Protein AF-A0A7K2ZEW0-F1 (afdb_monomer_lite)

pLDDT: mean 91.44, std 5.82, range [59.88, 97.88]

Secondary structure (DSSP, 8-state):
-HHHHHHHHHHHHHHHHHHHHHHHHHHHIIIIIS--HHHHHHHHHHHHHHHHHHHHHHHHHHHHHH-HHHHHHHHHHH-

Sequence (79 aa):
MGAALRRIQLGSALSAFGLGFTVPYLYVYVAQVRDLGAGTAGVVLAVFAMAALAVLPFTGRAIDRRGPLPVLVVAAGLA

Structure (mmCIF, N/CA/C/O backbone):
data_AF-A0A7K2ZEW0-F1
#
_entry.id   AF-A0A7K2ZEW0-F1
#
loop_
_atom_site.group_PDB
_atom_site.id
_atom_site.type_symbol
_atom_site.label_atom_id
_atom_site.label_alt_id
_atom_site.label_comp_id
_atom_site.label_asym_id
_atom_site.label_entity_id
_atom_site.label_seq_id
_atom_site.pdbx_PDB_ins_code
_atom_site.Cartn_x
_atom_site.Cartn_y
_atom_site.Cartn_z
_atom_site.occupancy
_atom_site.B_iso_or_equiv
_atom_site.auth_seq_id
_atom_site.auth_comp_id
_atom_site.auth_asym_id
_atom_site.auth_atom_id
_atom_site.pdbx_PDB_model_num
ATOM 1 N N . MET A 1 1 ? 24.642 8.210 -14.259 1.00 59.88 1 MET A N 1
ATOM 2 C CA . MET A 1 1 ? 23.962 7.553 -13.112 1.00 59.88 1 MET A CA 1
ATOM 3 C C . MET A 1 1 ? 23.059 8.492 -12.301 1.00 59.88 1 MET A C 1
ATOM 5 O O . MET A 1 1 ? 21.964 8.069 -11.955 1.00 59.88 1 MET A O 1
ATOM 9 N N . GLY A 1 2 ? 23.421 9.763 -12.059 1.00 77.38 2 GLY A N 1
ATOM 10 C CA . GLY A 1 2 ? 22.608 10.678 -11.231 1.00 77.38 2 GLY A CA 1
ATOM 11 C C . GLY A 1 2 ? 21.177 10.963 -11.724 1.00 77.38 2 GLY A C 1
ATOM 12 O O . GLY A 1 2 ? 20.252 10.996 -10.922 1.00 77.38 2 GLY A O 1
ATOM 13 N N . ALA A 1 3 ? 20.954 11.103 -13.037 1.00 79.38 3 ALA A N 1
ATOM 14 C CA . ALA A 1 3 ? 19.623 11.418 -13.574 1.00 79.38 3 ALA A CA 1
ATOM 15 C C . ALA A 1 3 ? 18.604 10.269 -13.423 1.00 79.38 3 ALA A C 1
ATOM 17 O O . ALA A 1 3 ? 17.433 10.520 -13.148 1.00 79.38 3 ALA A O 1
ATOM 18 N N . ALA A 1 4 ? 19.044 9.015 -13.576 1.00 81.94 4 ALA A N 1
ATOM 19 C CA . ALA A 1 4 ? 18.188 7.838 -13.412 1.00 81.94 4 ALA A CA 1
ATOM 20 C C . ALA A 1 4 ? 17.819 7.615 -11.938 1.00 81.94 4 ALA A C 1
ATOM 22 O O . ALA A 1 4 ? 16.647 7.432 -11.621 1.00 81.94 4 ALA A O 1
ATOM 23 N N . LEU A 1 5 ? 18.798 7.734 -11.034 1.00 87.50 5 LEU A N 1
ATOM 24 C CA . LEU A 1 5 ? 18.563 7.650 -9.593 1.00 87.50 5 LEU A CA 1
ATOM 25 C C . LEU A 1 5 ? 17.603 8.748 -9.111 1.00 87.50 5 LEU A C 1
ATOM 27 O O . LEU A 1 5 ? 16.686 8.466 -8.345 1.00 87.50 5 LEU A O 1
ATOM 31 N N . ARG A 1 6 ? 17.757 9.978 -9.620 1.00 89.44 6 ARG A N 1
ATOM 32 C CA . ARG A 1 6 ? 16.867 11.097 -9.284 1.00 89.44 6 ARG A CA 1
ATOM 33 C C . ARG A 1 6 ? 15.423 10.827 -9.702 1.00 89.44 6 ARG A C 1
ATOM 35 O O . ARG A 1 6 ? 14.518 11.135 -8.942 1.00 89.44 6 ARG A O 1
ATOM 42 N N . ARG A 1 7 ? 15.196 10.221 -10.874 1.00 87.25 7 ARG A N 1
ATOM 43 C CA . ARG A 1 7 ? 13.848 9.824 -11.327 1.00 87.25 7 ARG A CA 1
ATOM 44 C C . ARG A 1 7 ? 13.224 8.770 -10.410 1.00 87.25 7 ARG A C 1
ATOM 46 O O . ARG A 1 7 ? 12.056 8.903 -10.066 1.00 87.25 7 ARG A O 1
ATOM 53 N N . ILE A 1 8 ? 14.003 7.773 -9.985 1.00 88.75 8 ILE A N 1
ATOM 54 C CA . ILE A 1 8 ? 13.535 6.733 -9.055 1.00 88.75 8 ILE A CA 1
ATOM 55 C C . ILE A 1 8 ? 13.174 7.351 -7.703 1.00 88.75 8 ILE A C 1
ATOM 57 O O . ILE A 1 8 ? 12.077 7.123 -7.210 1.00 88.75 8 ILE A O 1
ATOM 61 N N . GLN A 1 9 ? 14.048 8.185 -7.134 1.00 91.88 9 GLN A N 1
ATOM 62 C CA . GLN A 1 9 ? 13.776 8.863 -5.862 1.00 91.88 9 GLN A CA 1
ATOM 63 C C . GLN A 1 9 ? 12.535 9.752 -5.932 1.00 91.88 9 GLN A C 1
ATOM 65 O O . GLN A 1 9 ? 11.753 9.775 -4.989 1.00 91.88 9 GLN A O 1
ATOM 70 N N . LEU A 1 10 ? 12.332 10.448 -7.051 1.00 92.88 10 LEU A N 1
ATOM 71 C CA . LEU A 1 10 ? 11.159 11.293 -7.253 1.00 92.88 10 LEU A CA 1
ATOM 72 C C . LEU A 1 10 ? 9.875 10.453 -7.316 1.00 92.88 10 LEU A C 1
ATOM 74 O O . LEU A 1 10 ? 8.891 10.798 -6.671 1.00 92.88 10 LEU A O 1
ATOM 78 N N . GLY A 1 11 ? 9.904 9.309 -8.009 1.00 89.81 11 GLY A N 1
ATOM 79 C CA . GLY A 1 11 ? 8.794 8.350 -8.019 1.00 89.81 11 GLY A CA 1
ATOM 80 C C . GLY A 1 11 ? 8.503 7.754 -6.637 1.00 89.81 11 GLY A C 1
ATOM 81 O O . GLY A 1 11 ? 7.345 7.694 -6.220 1.00 89.81 11 GLY A O 1
ATOM 82 N N . SER A 1 12 ? 9.544 7.379 -5.889 1.00 90.81 12 SER A N 1
ATOM 83 C CA . SER A 1 12 ? 9.403 6.898 -4.511 1.00 90.81 12 SER A CA 1
ATOM 84 C C . SER A 1 12 ? 8.846 7.975 -3.580 1.00 90.81 12 SER A C 1
ATOM 86 O O . SER A 1 12 ? 7.986 7.676 -2.757 1.00 90.81 12 SER A O 1
ATOM 88 N N . ALA A 1 13 ? 9.282 9.229 -3.729 1.00 93.62 13 ALA A N 1
ATOM 89 C CA . ALA A 1 13 ? 8.780 10.352 -2.944 1.00 93.62 13 ALA A CA 1
ATOM 90 C C . ALA A 1 13 ? 7.297 10.626 -3.231 1.00 93.62 13 ALA A C 1
ATOM 92 O O . ALA A 1 13 ? 6.518 10.765 -2.293 1.00 93.62 13 ALA A O 1
ATOM 93 N N . LEU A 1 14 ? 6.890 10.632 -4.505 1.00 92.50 14 LEU A N 1
ATOM 94 C CA . LEU A 1 14 ? 5.482 10.779 -4.895 1.00 92.50 14 LEU A CA 1
ATOM 95 C C . LEU A 1 14 ? 4.616 9.644 -4.333 1.00 92.50 14 LEU A C 1
ATOM 97 O O . LEU A 1 14 ? 3.541 9.896 -3.792 1.00 92.50 14 LEU A O 1
ATOM 101 N N . SER A 1 15 ? 5.108 8.405 -4.402 1.00 90.00 15 SER A N 1
ATOM 102 C CA . SER A 1 15 ? 4.400 7.237 -3.861 1.00 90.00 15 SER A CA 1
ATOM 103 C C . SER A 1 15 ? 4.248 7.325 -2.339 1.00 90.00 15 SER A C 1
ATOM 105 O O . SER A 1 15 ? 3.156 7.126 -1.807 1.00 90.00 15 SER A O 1
ATOM 107 N N . ALA A 1 16 ? 5.324 7.679 -1.629 1.00 92.00 16 ALA A N 1
ATOM 108 C CA . ALA A 1 16 ? 5.307 7.855 -0.179 1.00 92.00 16 ALA A CA 1
ATOM 109 C C . ALA A 1 16 ? 4.386 9.006 0.253 1.00 92.00 16 ALA A C 1
ATOM 111 O O . ALA A 1 16 ? 3.683 8.891 1.254 1.00 92.00 16 ALA A O 1
ATOM 112 N N . PHE A 1 17 ? 4.342 10.089 -0.523 1.00 93.81 17 PHE A N 1
ATOM 113 C CA . PHE A 1 17 ? 3.450 11.220 -0.286 1.00 93.81 17 PHE A CA 1
ATOM 114 C C . PHE A 1 17 ? 1.973 10.828 -0.429 1.00 93.81 17 PHE A C 1
ATOM 116 O O . PHE A 1 17 ? 1.169 11.129 0.452 1.00 93.81 17 PHE A O 1
ATOM 123 N N . GLY A 1 18 ? 1.621 10.083 -1.482 1.00 91.19 18 GLY A N 1
ATOM 124 C CA . GLY A 1 18 ? 0.262 9.561 -1.666 1.00 91.19 18 GLY A CA 1
ATOM 125 C C . GLY A 1 18 ? -0.175 8.620 -0.537 1.00 91.19 18 GLY A C 1
ATOM 126 O O . GLY A 1 18 ? -1.290 8.736 -0.021 1.00 91.19 18 GLY A O 1
ATOM 127 N N . LEU A 1 19 ? 0.720 7.735 -0.086 1.00 92.50 19 LEU A N 1
ATOM 128 C CA . LEU A 1 19 ? 0.476 6.879 1.082 1.00 92.50 19 LEU A CA 1
ATOM 129 C C . LEU A 1 19 ? 0.315 7.696 2.371 1.00 92.50 19 LEU A C 1
ATOM 131 O O . LEU A 1 19 ? -0.548 7.375 3.187 1.00 92.50 19 LEU A O 1
ATOM 135 N N . GLY A 1 20 ? 1.091 8.772 2.523 1.00 91.31 20 GLY A N 1
ATOM 136 C CA . GLY A 1 20 ? 0.993 9.709 3.641 1.00 91.31 20 GLY A CA 1
ATOM 137 C C . GLY A 1 20 ? -0.366 10.401 3.745 1.00 91.31 20 GLY A C 1
ATOM 138 O O . GLY A 1 20 ? -0.809 10.684 4.853 1.00 91.31 20 GLY A O 1
ATOM 139 N N . PHE A 1 21 ? -1.069 10.611 2.630 1.00 91.38 21 PHE A N 1
ATOM 140 C CA . PHE A 1 21 ? -2.468 11.043 2.666 1.00 91.38 21 PHE A CA 1
ATOM 141 C C . PHE A 1 21 ? -3.428 9.876 2.869 1.00 91.38 21 PHE A C 1
ATOM 143 O O . PHE A 1 21 ? -4.332 9.947 3.689 1.00 91.38 21 PHE A O 1
ATOM 150 N N . THR A 1 22 ? -3.248 8.773 2.157 1.00 93.88 22 THR A N 1
ATOM 151 C CA . THR A 1 22 ? -4.275 7.724 2.124 1.00 93.88 22 THR A CA 1
ATOM 152 C C . THR A 1 22 ? -4.381 6.965 3.449 1.00 93.88 22 THR A C 1
ATOM 154 O O . THR A 1 22 ? -5.483 6.741 3.950 1.00 93.88 22 THR A O 1
ATOM 157 N N . VAL A 1 23 ? -3.250 6.590 4.054 1.00 94.75 23 VAL A N 1
ATOM 158 C CA . VAL A 1 23 ? -3.220 5.713 5.238 1.00 94.75 23 VAL A CA 1
ATOM 159 C C . VAL A 1 23 ? -3.829 6.375 6.488 1.00 94.75 23 VAL A C 1
ATOM 161 O O . VAL A 1 23 ? -4.667 5.740 7.135 1.00 94.75 23 VAL A O 1
ATOM 164 N N . PRO A 1 24 ? -3.505 7.637 6.838 1.00 94.25 24 PRO A N 1
ATOM 165 C CA . PRO A 1 24 ? -4.117 8.292 7.996 1.00 94.25 24 PRO A CA 1
ATOM 166 C C . PRO A 1 24 ? -5.610 8.563 7.798 1.00 94.25 24 PRO A C 1
ATOM 168 O O . PRO A 1 24 ? -6.401 8.363 8.721 1.00 94.25 24 PRO A O 1
ATOM 171 N N . TYR A 1 25 ? -6.017 8.968 6.591 1.00 94.88 25 TYR A N 1
ATOM 172 C CA . TYR A 1 25 ? -7.430 9.189 6.289 1.00 94.88 25 TYR A CA 1
ATOM 173 C C . TYR A 1 25 ? -8.230 7.887 6.329 1.00 94.88 25 TYR A C 1
ATOM 175 O O . TYR A 1 25 ? -9.351 7.900 6.828 1.00 94.88 25 TYR A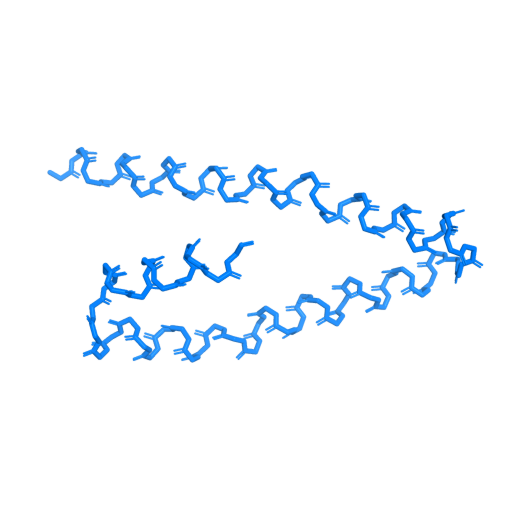 O 1
ATOM 183 N N . LEU A 1 26 ? -7.658 6.758 5.897 1.00 94.88 26 LEU A N 1
ATOM 184 C CA . LEU A 1 26 ? -8.286 5.444 6.046 1.00 94.88 26 LEU A CA 1
ATOM 185 C C . LEU A 1 26 ? -8.551 5.112 7.520 1.00 94.88 26 LEU A C 1
ATOM 187 O O . LEU A 1 26 ? -9.638 4.641 7.855 1.00 94.88 26 LEU A O 1
ATOM 191 N N . TYR A 1 27 ? -7.590 5.393 8.404 1.00 95.38 27 TYR A N 1
ATOM 192 C CA . TYR A 1 27 ? -7.769 5.178 9.838 1.00 95.38 27 TYR A CA 1
ATOM 193 C C . TYR A 1 27 ? -8.920 6.014 10.398 1.00 95.38 27 TYR A C 1
ATOM 195 O O . TYR A 1 27 ? -9.831 5.465 11.015 1.00 95.38 27 TYR A O 1
ATOM 203 N N . VAL A 1 28 ? -8.907 7.329 10.153 1.00 96.00 28 VAL A N 1
ATOM 204 C CA . VAL A 1 28 ? -9.960 8.241 10.630 1.00 96.00 28 VAL A CA 1
ATOM 205 C C . VAL A 1 28 ? -11.311 7.857 10.035 1.00 96.00 28 VAL A C 1
ATOM 207 O O . VAL A 1 28 ? -12.310 7.824 10.745 1.00 96.00 28 VAL A O 1
ATOM 210 N N . TYR A 1 29 ? -11.348 7.496 8.755 1.00 96.44 29 TYR A N 1
ATOM 211 C CA . TYR A 1 29 ? -12.561 7.050 8.088 1.00 96.44 29 TYR A CA 1
ATOM 212 C C . TYR A 1 29 ? -13.168 5.818 8.766 1.00 96.44 29 TYR A C 1
ATOM 214 O O . TYR A 1 29 ? -14.347 5.818 9.111 1.00 96.44 29 TYR A O 1
ATOM 222 N N . VAL A 1 30 ? -12.372 4.779 9.017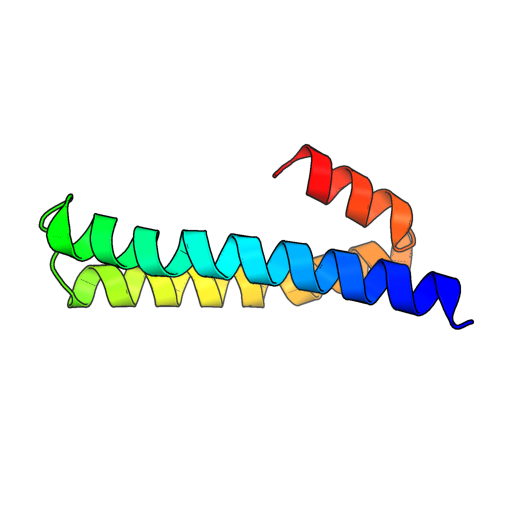 1.00 96.31 30 VAL A N 1
ATOM 223 C CA . VAL A 1 30 ? -12.864 3.564 9.681 1.00 96.31 30 VAL A CA 1
ATOM 224 C C . VAL A 1 30 ? -13.242 3.846 11.136 1.00 96.31 30 VAL A C 1
ATOM 226 O O . VAL A 1 30 ? -14.302 3.420 11.593 1.00 96.31 30 VAL A O 1
ATOM 229 N N . ALA A 1 31 ? -12.396 4.578 11.861 1.00 95.88 31 ALA A N 1
ATOM 230 C CA . ALA A 1 31 ? -12.581 4.807 13.286 1.00 95.88 31 ALA A CA 1
ATOM 231 C C . ALA A 1 31 ? -13.727 5.775 13.599 1.00 95.88 31 ALA A C 1
ATOM 233 O O . ALA A 1 31 ? -14.343 5.629 14.650 1.00 95.88 31 ALA A O 1
ATOM 234 N N . GLN A 1 32 ? -13.956 6.784 12.756 1.00 94.38 32 GLN A N 1
ATOM 235 C CA . GLN A 1 32 ? -14.834 7.924 13.057 1.00 94.38 32 GLN A CA 1
ATOM 236 C C . GLN A 1 32 ? -15.975 8.106 12.053 1.00 94.38 32 GLN A C 1
ATOM 238 O O . GLN A 1 32 ? -17.036 8.560 12.444 1.00 94.38 32 GLN A O 1
ATOM 243 N N . VAL A 1 33 ? -15.791 7.780 10.767 1.00 96.00 33 VAL A N 1
ATOM 244 C CA . VAL A 1 33 ? -16.855 7.948 9.748 1.00 96.00 33 VAL A CA 1
ATOM 245 C C . VAL A 1 33 ? -17.705 6.688 9.608 1.00 96.00 33 VAL A C 1
ATOM 247 O O . VAL A 1 33 ? -18.883 6.752 9.269 1.00 96.00 33 VAL A O 1
ATOM 250 N N . ARG A 1 34 ? -17.102 5.519 9.833 1.00 94.19 34 ARG A N 1
ATOM 251 C CA . ARG A 1 34 ? -17.803 4.231 9.880 1.00 94.19 34 ARG A CA 1
ATOM 252 C C . ARG A 1 34 ? -18.205 3.820 11.296 1.00 94.19 34 ARG A C 1
ATOM 254 O O . ARG A 1 34 ? -18.810 2.764 11.439 1.00 94.19 34 ARG A O 1
ATOM 261 N N . ASP A 1 35 ? -17.837 4.611 12.306 1.00 91.00 35 ASP A N 1
ATOM 262 C CA . ASP A 1 35 ? -18.106 4.353 13.728 1.00 91.00 35 ASP A CA 1
ATOM 263 C C . ASP A 1 35 ? -17.677 2.949 14.207 1.00 91.00 35 ASP A C 1
ATOM 265 O O . ASP A 1 35 ? -18.242 2.382 15.139 1.00 91.00 35 ASP A O 1
ATOM 269 N N . LEU A 1 36 ? -16.638 2.370 13.587 1.00 92.31 36 L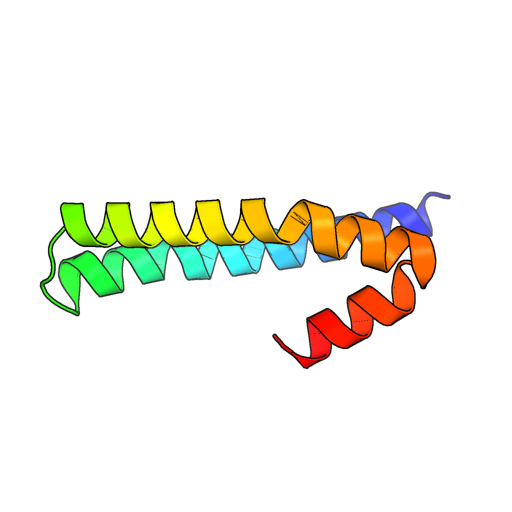EU A N 1
ATOM 270 C CA . LEU A 1 36 ? -16.131 1.031 13.930 1.00 92.31 36 LEU A CA 1
ATOM 271 C C . LEU A 1 36 ? -15.077 1.056 15.049 1.00 92.31 36 LEU A C 1
ATOM 273 O O . LEU A 1 36 ? -14.607 0.002 15.489 1.00 92.31 36 LEU A O 1
ATOM 277 N N . GLY A 1 37 ? -14.690 2.253 15.499 1.00 93.50 37 GLY A N 1
ATOM 278 C CA . GLY A 1 37 ? -13.730 2.473 16.573 1.00 93.50 37 GLY A CA 1
ATOM 279 C C . GLY A 1 37 ? -12.259 2.265 16.184 1.00 93.50 37 GLY A C 1
ATOM 280 O O . GLY A 1 37 ? -11.910 1.745 15.122 1.00 93.50 37 GLY A O 1
ATOM 281 N N . ALA A 1 38 ? -11.372 2.683 17.090 1.00 92.56 38 ALA A N 1
ATOM 282 C CA . ALA A 1 38 ? -9.918 2.668 16.899 1.00 92.56 38 ALA A CA 1
ATOM 283 C C . ALA A 1 38 ? -9.330 1.252 16.740 1.00 92.56 38 ALA A C 1
ATOM 285 O O . ALA A 1 38 ? -8.407 1.052 15.952 1.00 92.56 38 ALA A O 1
ATOM 286 N N . GLY A 1 39 ? -9.878 0.259 17.452 1.00 96.38 39 GLY A N 1
ATOM 287 C CA . GLY A 1 39 ? -9.408 -1.129 17.379 1.00 96.38 39 GLY A CA 1
ATOM 288 C C . GLY A 1 39 ? -9.570 -1.724 15.979 1.00 96.38 39 GLY A C 1
ATOM 289 O O . GLY A 1 39 ? -8.605 -2.224 15.403 1.00 96.38 39 GLY A O 1
ATOM 290 N N . THR A 1 40 ? -10.763 -1.594 15.391 1.00 96.00 40 THR A N 1
ATOM 291 C CA . THR A 1 40 ? -11.049 -2.064 14.027 1.00 96.00 40 THR A CA 1
ATOM 292 C C . THR A 1 40 ? -10.203 -1.327 12.993 1.00 96.00 40 THR A C 1
ATOM 294 O O . THR A 1 40 ? -9.645 -1.958 12.098 1.00 96.00 40 THR A O 1
ATOM 297 N N . ALA A 1 41 ? -10.038 -0.008 13.136 1.00 95.00 41 ALA A N 1
ATOM 298 C CA . ALA A 1 41 ? -9.162 0.775 12.265 1.00 95.00 41 ALA A CA 1
ATOM 299 C C . ALA A 1 41 ? -7.702 0.291 12.321 1.00 95.00 41 ALA A C 1
ATOM 301 O O . ALA A 1 41 ? -7.063 0.137 11.280 1.00 95.00 41 ALA A O 1
ATOM 302 N N . GLY A 1 42 ? -7.195 -0.032 13.514 1.00 95.38 42 GLY A N 1
ATOM 303 C CA . GLY A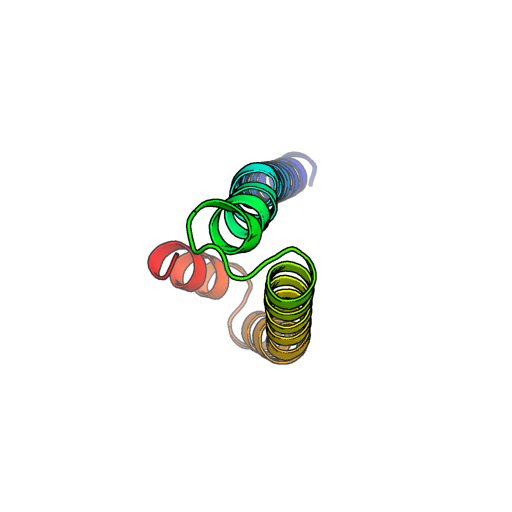 1 42 ? -5.871 -0.630 13.688 1.00 95.38 42 GLY A CA 1
ATOM 304 C C . GLY A 1 42 ? -5.734 -1.994 13.005 1.00 95.38 42 GLY A C 1
ATOM 305 O O . GLY A 1 42 ? -4.747 -2.230 12.309 1.00 95.38 42 GLY A O 1
ATOM 306 N N . VAL A 1 43 ? -6.737 -2.869 13.130 1.00 97.81 43 VAL A N 1
ATOM 307 C CA . VAL A 1 43 ? -6.758 -4.175 12.441 1.00 97.81 43 VAL A CA 1
ATOM 308 C C . VAL A 1 43 ? -6.770 -4.003 10.922 1.00 97.81 43 VAL A C 1
ATOM 310 O O . VAL A 1 43 ? -6.022 -4.687 10.227 1.00 97.81 43 VAL A O 1
ATOM 313 N N . VAL A 1 44 ? -7.561 -3.064 10.398 1.00 97.12 44 VAL A N 1
ATOM 314 C CA . VAL A 1 44 ? -7.598 -2.753 8.960 1.00 97.12 44 VAL A CA 1
ATOM 315 C C . VAL A 1 44 ? -6.219 -2.319 8.460 1.00 97.12 44 VAL A C 1
ATOM 317 O O . VAL A 1 44 ? -5.751 -2.831 7.441 1.00 97.12 44 VAL A O 1
ATOM 320 N N . LEU A 1 45 ? -5.529 -1.441 9.195 1.00 96.06 45 LEU A N 1
ATOM 321 C CA . LEU A 1 45 ? -4.162 -1.045 8.853 1.00 96.06 45 LEU A CA 1
ATOM 322 C C . LEU A 1 45 ? -3.169 -2.210 8.947 1.00 96.06 45 LEU A C 1
ATOM 324 O O . LEU A 1 45 ? -2.297 -2.337 8.087 1.00 96.06 45 LEU A O 1
ATOM 328 N N . ALA A 1 46 ? -3.303 -3.076 9.952 1.00 97.12 46 ALA A N 1
ATOM 329 C CA . ALA A 1 46 ? -2.449 -4.250 10.100 1.00 97.12 46 ALA A CA 1
ATOM 330 C C . ALA A 1 46 ? -2.621 -5.222 8.922 1.00 97.12 46 ALA A C 1
ATOM 332 O O . ALA A 1 46 ? -1.631 -5.666 8.343 1.00 97.12 46 ALA A O 1
ATOM 333 N N . VAL A 1 47 ? -3.861 -5.502 8.511 1.00 97.88 47 VAL A N 1
ATOM 334 C CA . VAL A 1 47 ? -4.155 -6.335 7.335 1.00 97.88 47 VAL A CA 1
ATOM 335 C C . VAL A 1 47 ? -3.618 -5.688 6.060 1.00 97.88 47 VAL A C 1
ATOM 337 O O . VAL A 1 47 ? -3.013 -6.379 5.243 1.00 97.88 47 VAL A O 1
ATOM 340 N N . PHE A 1 48 ? -3.771 -4.372 5.903 1.00 94.81 48 PHE A N 1
ATOM 341 C CA . PHE A 1 48 ? -3.205 -3.636 4.772 1.00 94.81 48 PHE A CA 1
ATOM 342 C C . PHE A 1 48 ? -1.675 -3.778 4.702 1.00 94.81 48 PHE A C 1
ATOM 344 O O . PHE A 1 48 ? -1.134 -4.124 3.651 1.00 94.81 48 PHE A O 1
ATOM 351 N N . ALA A 1 49 ? -0.975 -3.588 5.824 1.00 95.25 49 ALA A N 1
ATOM 352 C CA . ALA A 1 49 ? 0.474 -3.760 5.897 1.00 95.25 49 ALA A CA 1
ATOM 353 C C . ALA A 1 49 ? 0.897 -5.210 5.606 1.00 95.25 49 ALA A C 1
ATOM 355 O O . ALA A 1 49 ? 1.833 -5.438 4.840 1.00 95.25 49 ALA A O 1
ATOM 356 N N . MET A 1 50 ? 0.181 -6.194 6.155 1.00 97.88 50 MET A N 1
ATOM 357 C CA . MET A 1 50 ? 0.422 -7.615 5.889 1.00 97.88 50 MET A CA 1
ATOM 358 C C . MET A 1 50 ? 0.200 -7.974 4.418 1.00 97.88 50 MET A C 1
ATOM 360 O O . MET A 1 50 ? 0.990 -8.725 3.851 1.00 97.88 50 MET A O 1
ATOM 364 N N . ALA A 1 51 ? -0.828 -7.417 3.777 1.00 95.81 51 ALA A N 1
ATOM 365 C CA . ALA A 1 51 ? -1.071 -7.601 2.351 1.00 95.81 51 ALA A CA 1
ATOM 366 C C . ALA A 1 51 ? 0.063 -6.99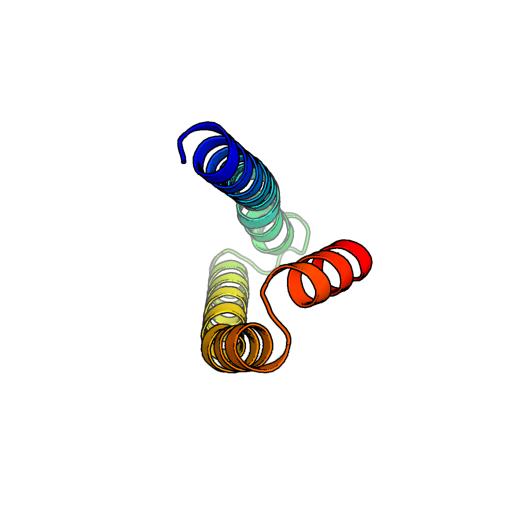1 1.512 1.00 95.81 51 ALA A C 1
ATOM 368 O O . ALA A 1 51 ? 0.576 -7.651 0.609 1.00 95.81 51 ALA A O 1
ATOM 369 N N . ALA A 1 52 ? 0.519 -5.780 1.849 1.00 92.81 52 ALA A N 1
ATOM 370 C CA . ALA A 1 52 ? 1.669 -5.161 1.191 1.00 92.81 52 ALA A CA 1
ATOM 371 C C . ALA A 1 52 ? 2.938 -6.024 1.335 1.00 92.81 52 ALA A C 1
ATOM 373 O O . ALA A 1 52 ? 3.629 -6.274 0.344 1.00 92.81 52 ALA A O 1
ATOM 374 N N . LEU A 1 53 ? 3.199 -6.550 2.539 1.00 95.19 53 LEU A N 1
ATOM 375 C CA . LEU A 1 53 ? 4.283 -7.501 2.816 1.00 95.19 53 LEU A CA 1
ATOM 376 C C . LEU A 1 53 ? 4.158 -8.793 2.007 1.00 95.19 53 LEU A C 1
ATOM 378 O O . LEU A 1 53 ? 5.144 -9.259 1.438 1.00 95.19 53 LEU A O 1
ATOM 382 N N . ALA A 1 54 ? 2.957 -9.356 1.909 1.00 96.31 54 ALA A N 1
ATOM 383 C CA . ALA A 1 54 ? 2.715 -10.572 1.144 1.00 96.31 54 ALA A CA 1
ATOM 384 C C . ALA A 1 54 ? 2.960 -10.372 -0.359 1.00 96.31 54 ALA A C 1
ATOM 386 O O . ALA A 1 54 ? 3.396 -11.305 -1.027 1.00 96.31 54 ALA A O 1
ATOM 387 N N . VAL A 1 55 ? 2.725 -9.169 -0.893 1.00 94.44 55 VAL A N 1
ATOM 388 C CA . VAL A 1 55 ? 2.908 -8.845 -2.319 1.00 94.44 55 VAL A CA 1
ATOM 389 C C . VAL A 1 55 ? 4.386 -8.674 -2.703 1.00 94.44 55 VAL A C 1
ATOM 391 O O . VAL A 1 55 ? 4.765 -9.023 -3.824 1.00 94.44 55 VAL A O 1
ATOM 394 N N . LEU A 1 56 ? 5.248 -8.216 -1.786 1.00 92.06 56 LEU A N 1
ATOM 395 C CA . LEU A 1 56 ? 6.688 -7.999 -2.018 1.00 92.06 56 LEU A CA 1
ATOM 396 C C . LEU A 1 56 ? 7.423 -9.151 -2.742 1.00 92.06 56 LEU A C 1
ATOM 398 O O . LEU A 1 56 ? 8.067 -8.868 -3.758 1.00 92.06 56 LEU A O 1
ATOM 402 N N . PRO A 1 57 ? 7.342 -10.430 -2.312 1.00 93.31 57 PRO A N 1
ATOM 403 C CA . PRO A 1 57 ? 8.028 -11.525 -3.001 1.00 93.31 57 PRO A CA 1
ATOM 404 C C . PRO A 1 57 ? 7.527 -11.740 -4.434 1.00 93.31 57 PRO A C 1
ATOM 406 O O . PRO A 1 57 ? 8.306 -12.137 -5.301 1.00 93.31 57 PRO A O 1
ATOM 409 N N . PHE A 1 58 ? 6.251 -11.463 -4.717 1.00 93.06 58 PHE A N 1
ATOM 410 C CA . PHE A 1 58 ? 5.695 -11.595 -6.065 1.00 93.06 58 PHE A CA 1
ATOM 411 C C . PHE A 1 58 ? 6.168 -10.463 -6.970 1.00 93.06 58 PHE A C 1
ATOM 413 O O . PHE A 1 58 ? 6.601 -10.723 -8.096 1.00 93.06 58 PHE A O 1
ATOM 420 N N . THR A 1 59 ? 6.139 -9.228 -6.469 1.00 90.19 59 THR A N 1
ATOM 421 C CA . THR A 1 59 ? 6.598 -8.052 -7.212 1.00 90.19 59 THR A CA 1
ATOM 422 C C . THR A 1 59 ? 8.092 -8.137 -7.506 1.00 90.19 59 THR A C 1
ATOM 424 O O . THR A 1 59 ? 8.483 -7.925 -8.652 1.00 90.19 59 THR A O 1
ATOM 427 N N . GLY A 1 60 ? 8.916 -8.542 -6.532 1.00 89.75 60 GLY A N 1
ATOM 428 C CA . GLY A 1 60 ? 10.350 -8.775 -6.744 1.00 89.75 60 GLY A CA 1
ATOM 429 C C . GLY A 1 60 ? 10.600 -9.793 -7.857 1.00 89.75 60 GLY A C 1
ATOM 430 O O . GLY A 1 60 ? 11.251 -9.486 -8.852 1.00 89.75 60 GLY A O 1
ATOM 431 N N . ARG A 1 61 ? 9.941 -10.958 -7.782 1.00 92.00 61 ARG A N 1
ATOM 432 C CA . ARG A 1 61 ? 10.063 -11.997 -8.818 1.00 92.00 61 ARG A CA 1
ATOM 433 C C . ARG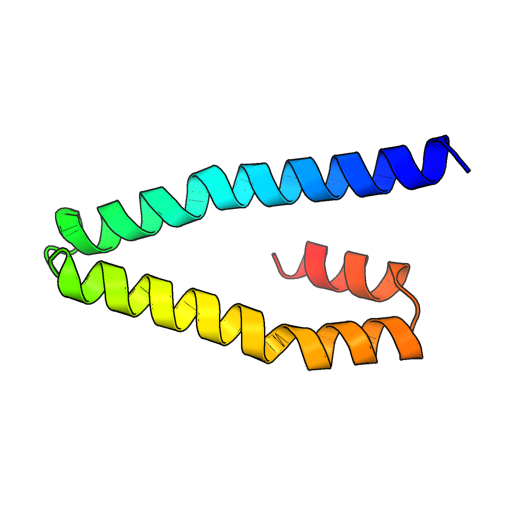 A 1 61 ? 9.574 -11.540 -10.196 1.00 92.00 61 ARG A C 1
ATOM 435 O O . ARG A 1 61 ? 10.078 -12.007 -11.218 1.00 92.00 61 ARG A O 1
ATOM 442 N N . ALA A 1 62 ? 8.545 -10.693 -10.246 1.00 91.50 62 ALA A N 1
ATOM 443 C CA . ALA A 1 62 ? 8.025 -10.146 -11.493 1.00 91.50 62 ALA A CA 1
ATOM 444 C C . ALA A 1 62 ? 9.016 -9.163 -12.130 1.00 91.50 62 ALA A C 1
ATOM 446 O O . ALA A 1 62 ? 9.224 -9.233 -13.344 1.00 91.50 62 ALA A O 1
ATOM 447 N N . ILE A 1 63 ? 9.644 -8.309 -11.315 1.00 91.62 63 ILE A N 1
ATOM 448 C CA . ILE A 1 63 ? 10.690 -7.370 -11.739 1.00 91.62 63 ILE A CA 1
ATOM 449 C C . ILE A 1 63 ? 11.904 -8.134 -12.268 1.00 91.62 63 ILE A C 1
ATOM 451 O O . ILE A 1 63 ? 12.376 -7.822 -13.361 1.00 91.62 63 ILE A O 1
ATOM 455 N N . ASP A 1 64 ? 12.348 -9.179 -11.567 1.00 92.38 64 ASP A N 1
ATOM 456 C CA . ASP A 1 64 ? 13.518 -9.969 -11.970 1.00 92.38 64 ASP A CA 1
ATOM 457 C C . ASP A 1 64 ? 13.324 -10.649 -13.334 1.00 92.38 64 ASP A C 1
ATOM 459 O O . ASP A 1 64 ? 14.257 -10.757 -14.126 1.00 92.38 64 ASP A O 1
ATOM 463 N N . ARG A 1 65 ? 12.101 -11.108 -13.635 1.00 92.00 65 ARG A N 1
ATOM 464 C CA . ARG A 1 65 ? 11.804 -11.845 -14.876 1.00 92.00 65 ARG A CA 1
ATOM 465 C C . ARG A 1 65 ? 11.485 -10.958 -16.076 1.00 92.00 65 ARG A C 1
ATOM 467 O O . ARG A 1 65 ? 11.754 -11.363 -17.202 1.00 92.00 65 ARG A O 1
ATOM 474 N N . ARG A 1 66 ? 10.827 -9.814 -15.864 1.00 88.69 66 ARG A N 1
ATOM 475 C CA . ARG A 1 66 ? 10.270 -8.969 -16.946 1.00 88.69 66 ARG A CA 1
ATOM 476 C C . ARG A 1 66 ? 10.945 -7.602 -17.053 1.00 88.69 66 ARG A C 1
ATOM 478 O O . ARG A 1 66 ? 10.622 -6.830 -17.952 1.00 88.69 66 ARG A O 1
ATOM 485 N N . GLY A 1 67 ? 11.880 -7.311 -16.154 1.00 88.06 67 GLY A N 1
ATOM 486 C CA . GLY A 1 67 ? 12.480 -5.997 -15.998 1.00 88.06 67 GLY A CA 1
ATOM 487 C C . GLY A 1 67 ? 11.568 -5.017 -15.241 1.00 88.06 67 GLY A C 1
ATOM 488 O O . GLY A 1 67 ? 10.354 -5.213 -15.149 1.00 88.06 67 GLY A O 1
ATOM 489 N N . PRO A 1 68 ? 12.135 -3.925 -14.699 1.00 85.69 68 PRO A N 1
ATOM 490 C CA . PRO A 1 68 ? 11.414 -2.995 -13.826 1.00 85.69 68 PRO A CA 1
ATOM 491 C C . PRO A 1 68 ? 10.393 -2.108 -14.558 1.00 85.69 68 PRO A C 1
ATOM 493 O O . PRO A 1 68 ? 9.380 -1.736 -13.973 1.00 85.69 68 PRO A O 1
ATOM 496 N N . LEU A 1 69 ? 10.631 -1.770 -15.833 1.00 89.19 69 LEU A N 1
ATOM 497 C CA . LEU A 1 69 ? 9.784 -0.836 -16.590 1.00 89.19 69 LEU A CA 1
ATOM 498 C C . LEU A 1 69 ? 8.367 -1.375 -16.870 1.00 89.19 69 LEU A C 1
ATOM 500 O O . LEU A 1 69 ? 7.411 -0.681 -16.525 1.00 89.19 69 LEU A O 1
ATOM 504 N N . PRO A 1 70 ? 8.184 -2.587 -17.437 1.00 88.38 70 PRO A N 1
ATOM 505 C CA . PRO A 1 70 ? 6.846 -3.129 -17.690 1.00 88.38 70 PRO A CA 1
ATOM 506 C C . PRO A 1 70 ? 6.033 -3.319 -16.407 1.00 88.38 70 PRO A C 1
ATOM 508 O O . PRO A 1 70 ? 4.837 -3.046 -16.387 1.00 88.38 70 PRO A O 1
ATOM 511 N N . VAL A 1 71 ? 6.687 -3.747 -15.322 1.00 89.38 71 VAL A N 1
ATOM 512 C CA . VAL A 1 71 ? 6.033 -3.945 -14.020 1.00 89.38 71 VAL A CA 1
ATOM 513 C C . VAL A 1 71 ? 5.542 -2.616 -13.449 1.00 89.38 71 VAL A C 1
ATOM 515 O O . VAL A 1 71 ? 4.411 -2.548 -12.976 1.00 89.38 71 VAL A O 1
ATOM 518 N N . LEU A 1 72 ? 6.348 -1.554 -13.546 1.00 89.12 72 LEU A N 1
ATOM 519 C CA . LEU A 1 72 ? 5.957 -0.220 -13.092 1.00 89.12 72 LEU A CA 1
ATOM 520 C C . LEU A 1 72 ? 4.769 0.338 -13.889 1.00 89.12 72 LEU A C 1
ATOM 522 O O . LEU A 1 72 ? 3.857 0.896 -13.290 1.00 89.12 72 LEU A O 1
ATOM 526 N N . VAL A 1 73 ? 4.757 0.176 -15.216 1.00 92.31 73 VAL A N 1
ATOM 527 C CA . VAL A 1 73 ? 3.657 0.663 -16.070 1.00 92.31 73 VAL A CA 1
ATOM 528 C C . VAL A 1 73 ? 2.351 -0.068 -15.761 1.00 92.31 73 VAL A C 1
ATOM 530 O O . VAL A 1 73 ? 1.314 0.575 -15.627 1.00 92.31 73 VAL A O 1
ATOM 533 N N . VAL A 1 74 ? 2.398 -1.393 -15.598 1.00 92.56 74 VAL A N 1
ATOM 534 C CA . VAL A 1 74 ? 1.216 -2.177 -15.210 1.00 92.56 74 VAL A CA 1
ATOM 535 C C . VAL A 1 74 ? 0.723 -1.761 -13.827 1.00 92.56 74 VAL A C 1
ATOM 537 O O . VAL A 1 74 ? -0.469 -1.533 -13.657 1.00 92.56 74 VAL A O 1
ATOM 540 N N . ALA A 1 75 ? 1.624 -1.612 -12.853 1.00 87.12 75 ALA A N 1
ATOM 541 C CA . ALA A 1 75 ? 1.255 -1.178 -11.508 1.00 87.12 75 ALA A CA 1
ATOM 542 C C . ALA A 1 75 ? 0.619 0.222 -11.508 1.00 87.12 75 ALA A C 1
ATOM 544 O O . ALA A 1 75 ? -0.398 0.423 -10.856 1.00 87.12 75 ALA A O 1
ATOM 545 N N . ALA A 1 76 ? 1.174 1.163 -12.274 1.00 87.50 76 ALA A N 1
ATOM 546 C CA . ALA A 1 76 ? 0.637 2.516 -12.394 1.00 87.50 76 ALA A CA 1
ATOM 547 C C . ALA A 1 76 ? -0.709 2.575 -13.136 1.00 87.50 76 ALA A C 1
ATOM 549 O O . ALA A 1 76 ? -1.484 3.485 -12.885 1.00 87.50 76 ALA A O 1
ATOM 550 N N . GLY A 1 77 ? -0.988 1.633 -14.044 1.00 89.12 77 GLY A N 1
ATOM 551 C CA . GLY A 1 77 ? -2.284 1.538 -14.726 1.00 89.12 77 GLY A CA 1
ATOM 552 C C . GLY A 1 77 ? -3.384 0.848 -13.911 1.00 89.12 77 GLY A C 1
ATOM 553 O O . GLY A 1 77 ? -4.552 0.960 -14.267 1.00 89.12 77 GLY A O 1
ATOM 554 N N . LEU A 1 78 ? -3.019 0.113 -12.855 1.00 84.94 78 LEU A N 1
ATOM 555 C CA . LEU A 1 78 ? -3.956 -0.553 -11.942 1.00 84.94 78 LEU A CA 1
ATOM 556 C C . LEU A 1 78 ? -4.280 0.276 -10.687 1.00 84.94 78 LEU A C 1
ATOM 558 O O . LEU A 1 78 ? -5.228 -0.070 -9.984 1.00 84.94 78 LEU A O 1
ATOM 562 N N . ALA A 1 79 ? -3.466 1.291 -10.386 1.00 70.50 79 ALA A N 1
ATOM 563 C CA . ALA A 1 79 ? -3.633 2.207 -9.257 1.00 70.50 79 ALA A CA 1
ATOM 564 C C . ALA A 1 79 ? -4.647 3.313 -9.576 1.00 70.50 79 ALA A C 1
ATOM 566 O O . ALA A 1 79 ? -5.408 3.669 -8.650 1.00 70.50 79 ALA A O 1
#

Foldseek 3Di:
DVVVVVVVVVVVVVVVVVCVVPLVVQLCCVQPVVVVHNVVSVVVSVVVVVVVVVCVVVLVVVCVVPNDVVSVVVVVVVD

Radius of gyration: 16.01 Å; chains: 1; bounding box: 42×23×35 Å